Protein AF-A0A4Y7U321-F1 (afdb_monomer)

Foldseek 3Di:
DDDQDKDWDQDPVNPDIDIDSDDPPDDDDDDDDDDADQADFAQWKWKAFPPPRPDIDIDGRDGNVVPLVPQRIWMWHQDPVRDTHTQDHRSDGDD

Structure (mmCIF, N/CA/C/O backbone):
data_AF-A0A4Y7U321-F1
#
_entry.id   AF-A0A4Y7U321-F1
#
loop_
_atom_site.group_PDB
_atom_site.id
_atom_site.type_symbol
_atom_site.label_atom_id
_atom_site.label_alt_id
_atom_site.label_comp_id
_atom_site.label_asym_id
_atom_site.label_entity_id
_atom_site.label_seq_id
_atom_site.pdbx_PDB_ins_code
_atom_site.Cartn_x
_atom_site.Cartn_y
_atom_site.Cartn_z
_atom_site.occupancy
_atom_site.B_iso_or_equiv
_atom_site.auth_seq_id
_atom_site.auth_comp_id
_atom_site.auth_asym_id
_atom_site.auth_atom_id
_atom_site.pdbx_PDB_model_num
ATOM 1 N N . CYS A 1 1 ? -26.771 -23.318 20.536 1.00 44.06 1 CYS A N 1
ATOM 2 C CA . CYS A 1 1 ? -25.915 -22.245 21.077 1.00 44.06 1 CYS A CA 1
ATOM 3 C C . CYS A 1 1 ? -25.783 -21.185 19.994 1.00 44.06 1 CYS A C 1
ATOM 5 O O . CYS A 1 1 ? -25.060 -21.420 19.037 1.00 44.06 1 CYS A O 1
ATOM 7 N N . TYR A 1 2 ? -26.568 -20.109 20.058 1.00 50.47 2 TYR A N 1
ATOM 8 C CA . TYR A 1 2 ? -26.430 -18.992 19.120 1.00 50.47 2 TYR A CA 1
ATOM 9 C C . TYR A 1 2 ? -25.281 -18.118 19.623 1.00 50.47 2 TYR A C 1
ATOM 11 O O . TYR A 1 2 ? -25.325 -17.669 20.765 1.00 50.47 2 TYR A O 1
ATOM 19 N N . GLY A 1 3 ? -24.228 -17.953 18.822 1.00 58.31 3 GLY A N 1
ATOM 20 C CA . GLY A 1 3 ? -23.155 -17.015 19.144 1.00 58.31 3 GLY A CA 1
ATOM 21 C C . GLY A 1 3 ? -23.717 -15.598 19.215 1.00 58.31 3 GLY A C 1
ATOM 22 O O . GLY A 1 3 ? -24.509 -15.205 18.358 1.00 58.31 3 GLY A O 1
ATOM 23 N N . HIS A 1 4 ? -23.343 -14.849 20.249 1.00 69.75 4 HIS A N 1
ATOM 24 C CA . HIS A 1 4 ? -23.550 -13.407 20.274 1.00 69.75 4 HIS A CA 1
ATOM 25 C C . HIS A 1 4 ? -22.553 -12.801 19.283 1.00 69.75 4 HIS A C 1
ATOM 27 O O . HIS A 1 4 ? -21.348 -12.954 19.465 1.00 69.75 4 HIS A O 1
ATOM 33 N N . TYR A 1 5 ? -23.049 -12.190 18.210 1.00 75.12 5 TYR A N 1
ATOM 34 C CA . TYR A 1 5 ? -22.224 -11.475 17.240 1.00 75.12 5 TYR A CA 1
ATOM 35 C C . TYR A 1 5 ? -22.488 -9.983 17.391 1.00 75.12 5 TYR A C 1
ATOM 37 O O . TYR A 1 5 ? -23.647 -9.568 17.374 1.00 75.12 5 TYR A O 1
ATOM 45 N N . SER A 1 6 ? -21.421 -9.203 17.486 1.00 83.00 6 SER A N 1
ATOM 46 C CA . SER A 1 6 ? -21.469 -7.745 17.415 1.00 83.00 6 SER A CA 1
ATOM 47 C C . SER A 1 6 ? -21.342 -7.323 15.950 1.00 83.00 6 SER A C 1
ATOM 49 O O . SER A 1 6 ? -20.588 -7.937 15.189 1.00 83.00 6 SER A O 1
ATOM 51 N N . LYS A 1 7 ? -22.097 -6.308 15.525 1.00 84.88 7 LYS A N 1
ATOM 52 C CA . LYS A 1 7 ? -22.067 -5.804 14.145 1.00 84.88 7 LYS A CA 1
ATOM 53 C C . LYS A 1 7 ? -21.761 -4.319 14.115 1.00 84.88 7 LYS A C 1
ATOM 55 O O . LYS A 1 7 ? -22.277 -3.553 14.928 1.00 84.88 7 LYS A O 1
ATOM 60 N N . ILE A 1 8 ? -20.970 -3.936 13.122 1.00 83.69 8 ILE A N 1
ATOM 61 C CA . ILE A 1 8 ? -20.635 -2.554 12.805 1.00 83.69 8 ILE A CA 1
ATOM 62 C C . ILE A 1 8 ? -20.940 -2.314 11.332 1.00 83.69 8 ILE A C 1
ATOM 64 O O . ILE A 1 8 ? -20.601 -3.140 10.485 1.00 83.69 8 ILE A O 1
ATOM 68 N N . TYR A 1 9 ? -21.566 -1.179 11.040 1.00 86.06 9 TYR A N 1
ATOM 69 C CA . TYR A 1 9 ? -21.828 -0.713 9.687 1.00 86.06 9 TYR A CA 1
ATOM 70 C C . TYR A 1 9 ? -21.264 0.694 9.525 1.00 86.06 9 TYR A C 1
ATOM 72 O O . TYR A 1 9 ? -21.583 1.594 10.306 1.00 86.06 9 TYR A O 1
ATOM 80 N N . PHE A 1 10 ? -20.453 0.882 8.489 1.00 85.31 10 PHE A N 1
ATOM 81 C CA . PHE A 1 10 ? -20.040 2.204 8.037 1.00 85.31 10 PHE A CA 1
ATOM 82 C C . PHE A 1 10 ? -21.108 2.751 7.101 1.00 85.31 10 PHE A C 1
ATOM 84 O O . PHE A 1 10 ? -21.581 2.042 6.209 1.00 85.31 10 PHE A O 1
ATOM 91 N N . SER A 1 11 ? -21.512 3.999 7.317 1.00 88.12 11 SER A N 1
ATOM 92 C CA . SER A 1 11 ? -22.416 4.650 6.380 1.00 88.12 11 SER A CA 1
ATOM 93 C C . SER A 1 11 ? -21.682 4.943 5.072 1.00 88.12 11 SER A C 1
ATOM 95 O O . SER A 1 11 ? -20.596 5.519 5.086 1.00 88.12 11 SER A O 1
ATOM 97 N N . ASN A 1 12 ? -22.288 4.592 3.936 1.00 85.12 12 ASN A N 1
ATOM 98 C CA . ASN A 1 12 ? -21.709 4.859 2.613 1.00 85.12 12 ASN A CA 1
ATOM 99 C C . ASN A 1 12 ? -21.541 6.358 2.311 1.00 85.12 12 ASN A C 1
ATOM 101 O O . ASN A 1 12 ? -20.802 6.713 1.401 1.00 85.12 12 ASN A O 1
ATOM 105 N N . ASP A 1 13 ? -2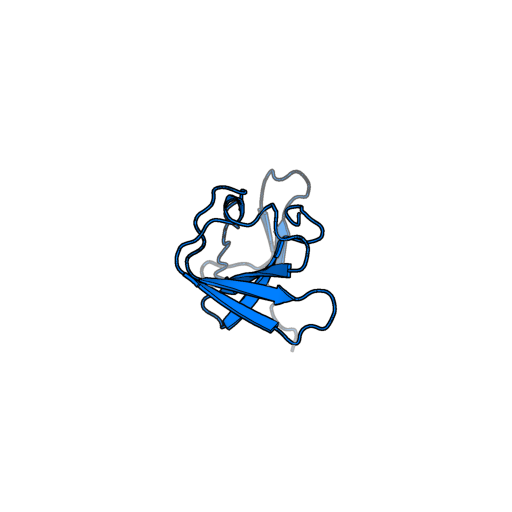2.237 7.232 3.038 1.00 88.62 13 ASP A N 1
ATOM 106 C CA . ASP A 1 13 ? -22.107 8.688 2.922 1.00 88.62 13 ASP A CA 1
ATOM 107 C C . ASP A 1 13 ? -21.021 9.281 3.841 1.00 88.62 13 ASP A C 1
ATOM 109 O O . ASP A 1 13 ? -20.849 10.499 3.878 1.00 88.62 13 ASP A O 1
ATOM 113 N N . GLY A 1 14 ? -20.307 8.438 4.598 1.00 75.69 14 GLY A N 1
ATOM 114 C CA . GLY A 1 14 ? -19.244 8.848 5.515 1.00 75.69 14 GLY A CA 1
ATOM 115 C C . GLY A 1 14 ? -19.725 9.585 6.770 1.00 75.69 14 GLY A C 1
ATOM 116 O O . GLY A 1 14 ? -18.895 10.055 7.543 1.00 75.69 14 GLY A O 1
ATOM 117 N N . GLN A 1 15 ? -21.037 9.696 7.013 1.00 80.12 15 GLN A N 1
ATOM 118 C CA . GLN A 1 15 ? -21.571 10.507 8.117 1.00 80.12 15 GLN A CA 1
ATOM 119 C C . GLN A 1 15 ? -21.601 9.793 9.473 1.00 80.12 15 GLN A C 1
ATOM 121 O O . GLN A 1 15 ? -21.980 10.400 10.476 1.00 80.12 15 GLN A O 1
ATOM 126 N N . GLY A 1 16 ? -21.195 8.524 9.546 1.00 78.44 16 GLY A N 1
ATOM 127 C CA . GLY A 1 16 ? -21.068 7.862 10.837 1.00 78.44 16 GLY A CA 1
ATOM 128 C C . GLY A 1 16 ? -20.985 6.344 10.810 1.00 78.44 16 GLY A C 1
ATOM 129 O O 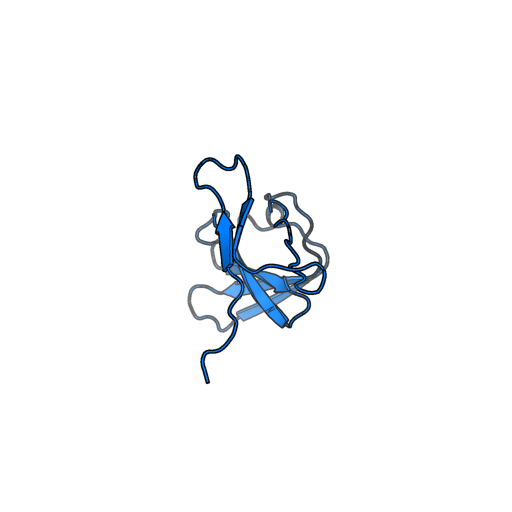. GLY A 1 16 ? -20.808 5.700 9.774 1.00 78.44 16 GLY A O 1
ATOM 130 N N . LEU A 1 17 ? -21.120 5.801 12.018 1.00 84.88 17 LEU A N 1
ATOM 131 C CA . LEU A 1 17 ? -20.969 4.399 12.374 1.00 84.88 17 LEU A CA 1
ATOM 132 C C . LEU A 1 17 ? -22.253 3.926 13.065 1.00 84.88 17 LEU A C 1
ATOM 134 O O . LEU A 1 17 ? -22.695 4.543 14.035 1.00 84.88 17 LEU A O 1
ATOM 138 N N . TYR A 1 18 ? -22.829 2.821 12.598 1.00 84.62 18 TYR A N 1
ATOM 139 C CA . TYR A 1 18 ? -23.961 2.163 13.250 1.00 84.62 18 TYR A CA 1
ATOM 140 C C . TYR A 1 18 ? -23.502 0.869 13.908 1.00 84.62 18 TYR A C 1
ATOM 142 O O . TYR A 1 18 ? -22.787 0.075 13.295 1.00 84.62 18 TYR A O 1
ATOM 150 N N . THR A 1 19 ? -23.945 0.634 15.141 1.00 85.56 19 THR A N 1
ATOM 151 C CA . THR A 1 19 ? -23.583 -0.556 15.912 1.00 85.56 19 THR A CA 1
ATOM 152 C C . THR A 1 19 ? -24.822 -1.317 16.374 1.00 85.56 19 THR A C 1
ATOM 154 O O . THR A 1 19 ? -25.849 -0.724 16.701 1.00 85.56 19 THR A O 1
ATOM 157 N N . ASP A 1 20 ? -24.728 -2.646 16.387 1.00 85.38 20 ASP A N 1
ATOM 158 C CA . ASP A 1 20 ? -25.743 -3.545 16.946 1.00 85.38 20 ASP A CA 1
ATOM 159 C C . ASP A 1 20 ? -25.048 -4.613 17.797 1.00 85.38 20 ASP A C 1
ATOM 161 O O . ASP A 1 20 ? -24.116 -5.278 17.337 1.00 85.38 20 ASP A O 1
ATOM 165 N N . GLY A 1 21 ? -25.462 -4.739 19.058 1.00 83.69 21 GLY A N 1
ATOM 166 C CA . GLY A 1 21 ? -24.871 -5.682 20.012 1.00 83.69 21 GLY A CA 1
ATOM 167 C C . GLY A 1 21 ? -23.437 -5.367 20.464 1.00 83.69 21 GLY A C 1
ATOM 168 O O . GLY A 1 21 ? -22.812 -6.235 21.059 1.00 83.69 21 GLY A O 1
ATOM 169 N N . VAL A 1 22 ? -22.921 -4.161 20.201 1.00 84.00 22 VAL A N 1
ATOM 170 C CA . VAL A 1 22 ? -21.580 -3.714 20.626 1.00 84.00 22 VAL A CA 1
ATOM 171 C C . VAL A 1 22 ? -21.634 -3.165 22.055 1.00 84.00 22 VAL A C 1
ATOM 173 O O . VAL A 1 22 ? -22.516 -2.375 22.396 1.00 84.00 22 VAL A O 1
ATOM 176 N N . THR A 1 23 ? -20.677 -3.565 22.884 1.00 82.81 23 THR A N 1
ATOM 177 C CA . THR A 1 23 ? -20.488 -3.107 24.266 1.00 82.81 23 THR A CA 1
ATOM 178 C C . THR A 1 23 ? -19.156 -2.375 24.429 1.00 82.81 23 THR A C 1
ATOM 180 O O . THR A 1 23 ? -18.325 -2.359 23.528 1.00 82.81 23 THR A O 1
ATOM 183 N N . ASP A 1 24 ? -18.913 -1.805 25.608 1.00 78.62 24 ASP A N 1
ATOM 184 C CA . ASP A 1 24 ? -17.630 -1.195 25.986 1.00 78.62 24 ASP A CA 1
ATOM 185 C C . ASP A 1 24 ? -16.450 -2.186 26.013 1.00 78.62 24 ASP A C 1
ATOM 187 O O . ASP A 1 24 ? -15.292 -1.774 26.061 1.00 78.62 24 ASP A O 1
ATOM 191 N N . LYS A 1 25 ? -16.736 -3.493 25.967 1.00 83.81 25 LYS A N 1
ATOM 192 C CA . LYS A 1 25 ? -15.737 -4.565 25.874 1.00 83.81 25 LYS A CA 1
ATOM 193 C C . LYS A 1 25 ? -15.353 -4.921 24.439 1.00 83.81 25 LYS A C 1
ATOM 195 O O . LYS A 1 25 ? -14.361 -5.620 24.249 1.00 83.81 25 LYS A O 1
ATOM 200 N N . ASP A 1 26 ? -16.124 -4.479 23.451 1.00 83.00 26 ASP A N 1
ATOM 201 C CA . ASP A 1 26 ? -15.857 -4.728 22.038 1.00 83.00 26 ASP A CA 1
ATOM 202 C C . ASP A 1 26 ? -14.997 -3.582 21.482 1.00 83.00 26 ASP A C 1
ATOM 204 O O . ASP A 1 26 ? -15.478 -2.468 21.276 1.00 83.00 26 ASP A O 1
ATOM 208 N N . THR A 1 27 ? -13.705 -3.833 21.256 1.00 82.12 27 THR A N 1
ATOM 209 C CA . THR A 1 27 ? -12.761 -2.819 20.761 1.00 82.12 27 THR A CA 1
ATOM 210 C C . THR A 1 27 ? -12.479 -2.989 19.275 1.00 82.12 27 THR A C 1
ATOM 212 O O . THR A 1 27 ? -12.199 -4.099 18.823 1.00 82.12 27 THR A O 1
ATOM 215 N N . PHE A 1 28 ? -12.460 -1.878 18.542 1.00 79.12 28 PHE A N 1
ATOM 216 C CA . PHE A 1 28 ? -12.069 -1.825 17.136 1.00 79.12 28 PHE A CA 1
ATOM 217 C C . PHE A 1 28 ? -11.024 -0.731 16.961 1.00 79.12 28 PHE A C 1
ATOM 219 O O . PHE A 1 28 ? -11.212 0.388 17.440 1.00 79.12 28 PHE A O 1
ATOM 226 N N . THR A 1 29 ? -9.942 -1.059 16.270 1.00 81.75 29 THR A N 1
ATOM 227 C CA . THR A 1 29 ? -8.919 -0.093 15.880 1.00 81.75 29 THR A CA 1
ATOM 228 C C . THR A 1 29 ? -9.157 0.257 14.424 1.00 81.75 29 THR A C 1
ATOM 230 O O . THR A 1 29 ? -9.237 -0.631 13.578 1.00 81.75 29 THR A O 1
ATOM 233 N N . VAL A 1 30 ? -9.310 1.547 14.149 1.00 78.31 30 VAL A N 1
ATOM 234 C CA . VAL A 1 30 ? -9.294 2.070 12.787 1.00 78.31 30 VAL A CA 1
ATOM 235 C C . VAL A 1 30 ? -7.930 2.702 12.591 1.00 78.31 30 VAL A C 1
ATOM 237 O O . VAL A 1 30 ? -7.552 3.598 13.346 1.00 78.31 30 VAL A O 1
ATOM 240 N N . GLU A 1 31 ? -7.202 2.216 11.598 1.00 77.69 31 GLU A N 1
ATOM 241 C CA . GLU A 1 31 ? -5.964 2.826 11.140 1.00 77.69 31 GLU A CA 1
ATOM 242 C C . GLU A 1 31 ? -6.298 3.660 9.906 1.00 77.69 31 GLU A C 1
ATOM 244 O O . GLU A 1 31 ? -7.030 3.216 9.020 1.00 77.69 31 GLU A O 1
ATOM 249 N N . LEU A 1 32 ? -5.840 4.909 9.897 1.00 75.00 32 LEU A N 1
ATOM 250 C CA . LEU A 1 32 ? -5.910 5.740 8.705 1.00 75.00 32 LEU A 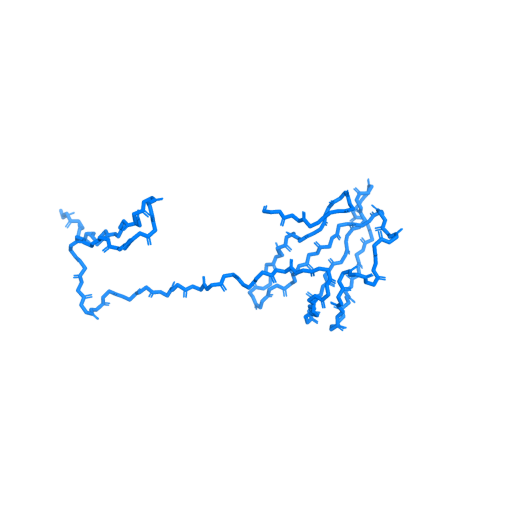CA 1
ATOM 251 C C . LEU A 1 32 ? -4.716 5.356 7.835 1.00 75.00 32 LEU A C 1
ATOM 253 O O . LEU A 1 32 ? -3.579 5.486 8.286 1.00 75.00 32 LEU A O 1
ATOM 257 N N . GLU A 1 33 ? -4.966 4.904 6.611 1.00 73.19 33 GLU A N 1
ATOM 258 C CA . GLU A 1 33 ? -3.897 4.796 5.623 1.00 73.19 33 GLU A CA 1
ATOM 259 C C . GLU A 1 33 ? -3.402 6.215 5.311 1.00 73.19 33 GLU A C 1
ATOM 261 O O . GLU A 1 33 ? -4.167 7.072 4.864 1.00 73.19 33 GLU A O 1
ATOM 266 N N . GLU A 1 34 ? -2.136 6.498 5.628 1.00 79.19 34 GLU A N 1
ATOM 267 C CA . GLU A 1 34 ? -1.505 7.747 5.212 1.00 79.19 34 GLU A CA 1
ATOM 268 C C . GLU A 1 34 ? -1.403 7.762 3.684 1.00 79.19 34 GLU A C 1
ATOM 270 O O . GLU A 1 34 ? -0.922 6.807 3.073 1.00 79.19 34 GLU A O 1
ATOM 275 N N . GLU A 1 35 ? -1.845 8.856 3.062 1.00 86.62 35 GLU A N 1
ATOM 276 C CA . GLU A 1 35 ? -1.727 9.031 1.618 1.00 86.62 35 GLU A CA 1
ATOM 277 C C . GLU A 1 35 ? -0.244 9.017 1.208 1.00 86.62 35 GLU A C 1
ATOM 279 O O . GLU A 1 35 ? 0.563 9.847 1.644 1.00 86.62 35 GLU A O 1
ATOM 284 N N . ILE A 1 36 ? 0.128 8.060 0.355 1.00 90.31 36 ILE A N 1
ATOM 285 C CA . ILE A 1 36 ? 1.477 7.965 -0.199 1.00 90.31 36 ILE A CA 1
ATOM 286 C C . ILE A 1 36 ? 1.530 8.789 -1.479 1.00 90.31 36 ILE A C 1
ATOM 288 O O . ILE A 1 36 ? 0.863 8.490 -2.464 1.00 90.31 36 ILE A O 1
ATOM 292 N N . THR A 1 37 ? 2.378 9.811 -1.465 1.00 93.50 37 THR A N 1
ATOM 293 C CA . THR A 1 37 ? 2.699 10.645 -2.623 1.00 93.50 37 THR A CA 1
ATOM 294 C C . THR A 1 37 ? 4.085 10.291 -3.155 1.00 93.50 37 THR A C 1
ATOM 296 O O . THR A 1 37 ? 4.848 9.559 -2.518 1.00 93.50 37 THR A O 1
ATOM 299 N N . GLU A 1 38 ? 4.460 10.855 -4.302 1.00 93.94 38 GLU A N 1
ATOM 300 C CA . GLU A 1 38 ? 5.800 10.664 -4.866 1.00 93.94 38 GLU A CA 1
ATOM 301 C C . GLU A 1 38 ? 6.925 11.120 -3.921 1.00 93.94 38 GLU A C 1
ATOM 303 O O . GLU A 1 38 ? 8.004 10.521 -3.901 1.00 93.94 38 GLU A O 1
ATOM 308 N N . ASP A 1 39 ? 6.656 12.131 -3.094 1.00 95.50 39 ASP A N 1
ATOM 309 C CA . ASP A 1 39 ? 7.612 12.726 -2.160 1.00 95.50 39 ASP A CA 1
ATOM 310 C C . ASP A 1 39 ? 7.607 12.070 -0.771 1.00 95.50 39 ASP A C 1
ATOM 312 O O . ASP A 1 39 ? 8.512 12.320 0.032 1.00 95.50 39 ASP A O 1
ATOM 316 N N . THR A 1 40 ? 6.633 11.200 -0.481 1.00 94.94 40 THR A N 1
ATOM 317 C CA . THR A 1 40 ? 6.544 10.503 0.807 1.00 94.94 40 THR A CA 1
ATOM 318 C C . THR A 1 40 ? 7.790 9.638 1.018 1.00 94.94 40 THR A C 1
ATOM 320 O O . THR A 1 40 ? 8.120 8.772 0.206 1.00 94.94 40 THR A O 1
ATOM 323 N N . VAL A 1 41 ? 8.512 9.868 2.120 1.00 96.25 41 VAL A N 1
ATOM 324 C CA . VAL A 1 41 ? 9.705 9.086 2.474 1.00 96.25 41 VAL A CA 1
ATOM 325 C C . VAL A 1 41 ? 9.278 7.771 3.111 1.00 96.25 41 VAL A C 1
ATOM 327 O O . VAL A 1 41 ? 8.769 7.749 4.227 1.00 96.25 41 VAL A O 1
ATOM 330 N N . ILE A 1 42 ? 9.554 6.667 2.424 1.00 95.62 42 ILE A N 1
ATOM 331 C CA . ILE A 1 42 ? 9.196 5.323 2.865 1.00 95.62 42 ILE A CA 1
ATOM 332 C C . ILE A 1 42 ? 10.375 4.717 3.638 1.00 95.62 42 ILE A C 1
ATOM 334 O O . ILE A 1 42 ? 11.481 4.617 3.089 1.00 95.62 42 ILE A O 1
ATOM 338 N N . PRO A 1 43 ? 10.175 4.280 4.898 1.00 95.62 43 PRO A N 1
ATOM 339 C CA . PRO A 1 43 ? 11.245 3.712 5.717 1.00 95.62 43 PRO A CA 1
ATOM 340 C C . PRO A 1 43 ? 11.881 2.457 5.114 1.00 95.62 43 PRO A C 1
ATOM 342 O O . PRO A 1 43 ? 13.104 2.329 5.138 1.00 95.62 43 PRO A O 1
ATOM 345 N N . LYS A 1 44 ? 11.064 1.545 4.571 1.00 96.56 44 LYS A N 1
ATOM 346 C CA . LYS A 1 44 ? 11.489 0.289 3.940 1.00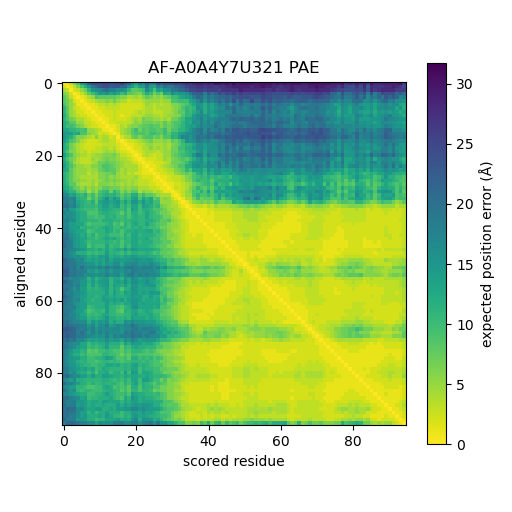 96.56 44 LYS A CA 1
ATOM 347 C C . LYS A 1 44 ? 10.712 0.106 2.635 1.00 96.56 44 LYS A C 1
ATOM 349 O O . LYS A 1 44 ? 9.536 -0.248 2.654 1.00 96.56 44 LYS A O 1
ATOM 354 N N . MET A 1 45 ? 11.364 0.361 1.508 1.00 96.69 45 MET A N 1
ATOM 355 C CA . MET A 1 45 ? 10.771 0.206 0.182 1.00 96.69 45 MET A CA 1
ATOM 356 C C . MET A 1 45 ? 11.436 -0.950 -0.557 1.00 96.69 45 MET A C 1
ATOM 358 O O . MET A 1 45 ? 12.653 -0.962 -0.730 1.00 96.69 45 MET A O 1
ATOM 362 N N . VAL A 1 46 ? 10.641 -1.910 -1.013 1.00 97.19 46 VAL A N 1
ATOM 363 C CA . VAL A 1 46 ? 11.106 -3.044 -1.816 1.00 97.19 46 VAL A CA 1
ATOM 364 C C . VAL A 1 46 ? 10.820 -2.747 -3.278 1.00 97.19 46 VAL A C 1
ATOM 366 O O . VAL A 1 46 ? 9.701 -2.365 -3.614 1.00 97.19 46 VAL A O 1
ATOM 369 N N . CYS A 1 47 ? 11.801 -2.937 -4.158 1.00 95.38 47 CYS A N 1
ATOM 370 C CA . CYS A 1 47 ? 11.574 -2.903 -5.599 1.00 95.38 47 CYS A CA 1
ATOM 371 C C . CYS A 1 47 ? 11.745 -4.299 -6.201 1.00 95.38 47 CYS A C 1
ATOM 373 O O . CYS A 1 47 ? 12.663 -5.028 -5.829 1.00 95.38 47 CYS A O 1
ATOM 375 N N . ILE A 1 48 ? 10.851 -4.679 -7.115 1.00 95.88 48 ILE A N 1
ATOM 376 C CA . ILE A 1 48 ? 10.857 -5.988 -7.782 1.00 95.88 48 ILE A CA 1
ATOM 377 C C . ILE A 1 48 ? 10.787 -5.770 -9.291 1.00 95.88 48 ILE A C 1
ATOM 379 O O . ILE A 1 48 ? 9.880 -5.085 -9.772 1.00 95.88 48 ILE A O 1
ATOM 383 N N . CYS A 1 49 ? 11.718 -6.363 -10.042 1.00 94.44 49 CYS A N 1
ATOM 384 C CA . CYS A 1 49 ? 11.722 -6.268 -11.502 1.00 94.44 49 CYS A CA 1
ATOM 385 C C . CYS A 1 49 ? 10.434 -6.865 -12.089 1.00 94.44 49 CYS A C 1
ATOM 387 O O . CYS A 1 49 ? 10.094 -8.025 -11.846 1.00 94.44 49 CYS A O 1
ATOM 389 N N . ARG A 1 50 ? 9.714 -6.088 -12.902 1.00 90.31 50 ARG A N 1
ATOM 390 C CA . ARG A 1 50 ? 8.420 -6.484 -13.476 1.00 90.31 50 ARG A CA 1
ATOM 391 C C . ARG A 1 50 ? 8.538 -7.616 -14.481 1.00 90.31 50 ARG A C 1
ATOM 393 O O . ARG A 1 50 ? 7.652 -8.462 -14.553 1.00 90.31 50 ARG A O 1
ATOM 400 N N . LYS A 1 51 ? 9.612 -7.619 -15.277 1.00 89.38 51 LYS A N 1
ATOM 401 C CA . LYS A 1 51 ? 9.750 -8.526 -16.426 1.00 89.38 51 LYS A CA 1
ATOM 402 C C . LYS A 1 51 ? 9.878 -9.986 -16.008 1.00 89.38 51 LYS A C 1
ATOM 404 O O . LYS A 1 51 ? 9.335 -10.860 -16.674 1.00 89.38 51 LYS A O 1
ATOM 409 N N . ASN A 1 52 ? 10.632 -10.256 -14.948 1.00 89.81 52 ASN A N 1
ATOM 410 C CA . ASN A 1 52 ? 11.028 -11.616 -14.579 1.00 89.81 52 ASN A CA 1
ATOM 411 C C . ASN A 1 52 ? 11.044 -11.872 -13.064 1.00 89.81 52 ASN A C 1
ATOM 413 O O . ASN A 1 52 ? 11.278 -13.011 -12.672 1.00 89.81 52 ASN A O 1
ATOM 417 N N . GLN A 1 53 ? 10.814 -10.847 -12.232 1.00 88.19 53 GLN A N 1
ATOM 418 C CA . GLN A 1 53 ? 10.787 -10.934 -10.767 1.00 88.19 53 GLN A CA 1
ATOM 419 C C . GLN A 1 53 ? 12.045 -11.564 -10.148 1.00 88.19 53 GLN A C 1
ATOM 421 O O . GLN A 1 53 ? 11.998 -12.086 -9.039 1.00 88.19 53 GLN A O 1
ATOM 426 N N . ASN A 1 54 ? 13.176 -11.540 -10.860 1.00 91.56 54 ASN A N 1
ATOM 427 C CA . ASN A 1 54 ? 14.414 -12.175 -10.404 1.00 91.56 54 ASN A CA 1
ATOM 428 C C . ASN A 1 54 ? 15.374 -11.202 -9.710 1.00 91.56 54 ASN A C 1
ATOM 430 O O . ASN A 1 54 ? 16.359 -11.631 -9.112 1.00 91.56 54 ASN A O 1
ATOM 434 N N . GLU A 1 55 ? 15.087 -9.908 -9.803 1.00 93.75 55 GLU A N 1
ATOM 435 C CA . GLU A 1 55 ? 15.832 -8.846 -9.156 1.00 93.75 55 GLU A CA 1
ATOM 436 C C . GLU A 1 55 ? 14.938 -8.187 -8.113 1.00 93.75 55 GLU A C 1
ATOM 438 O O . GLU A 1 55 ? 13.805 -7.783 -8.396 1.00 93.75 55 GLU A O 1
ATOM 443 N N . THR A 1 56 ? 15.452 -8.119 -6.889 1.00 94.81 56 THR A N 1
ATOM 444 C CA . THR A 1 56 ? 14.788 -7.490 -5.753 1.00 94.81 56 THR A CA 1
ATOM 445 C C . THR A 1 56 ? 15.810 -6.690 -4.969 1.00 94.81 56 THR A C 1
ATOM 447 O O . THR A 1 56 ? 16.853 -7.227 -4.598 1.00 94.81 56 THR A O 1
ATOM 450 N N . ASN A 1 57 ? 15.502 -5.426 -4.692 1.00 94.06 57 ASN A N 1
ATOM 451 C CA . ASN A 1 57 ? 16.329 -4.576 -3.841 1.00 94.06 57 ASN A CA 1
ATOM 452 C C . ASN A 1 57 ? 15.481 -3.952 -2.731 1.00 94.06 57 ASN A C 1
ATOM 454 O O . ASN A 1 57 ? 14.269 -3.787 -2.873 1.00 94.06 57 ASN A O 1
ATOM 458 N N . ILE A 1 58 ? 16.137 -3.596 -1.626 1.00 96.25 58 ILE A N 1
ATOM 459 C CA . ILE A 1 58 ? 15.518 -2.883 -0.507 1.00 96.25 58 ILE A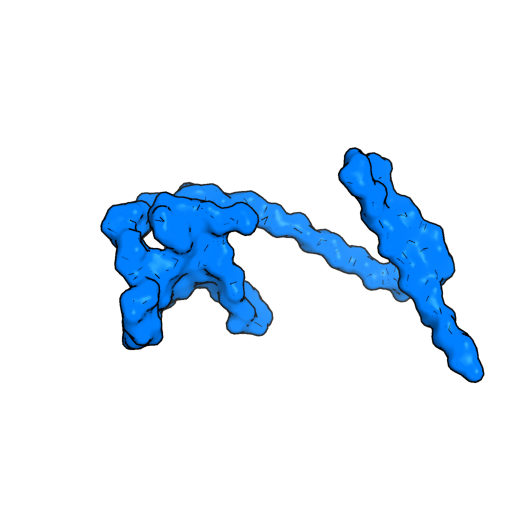 CA 1
ATOM 460 C C . ILE A 1 58 ? 16.190 -1.521 -0.378 1.00 96.25 58 ILE A C 1
ATOM 462 O O . ILE A 1 58 ? 17.412 -1.414 -0.261 1.00 96.25 58 ILE A O 1
ATOM 466 N N . HIS A 1 59 ? 15.375 -0.477 -0.386 1.00 95.94 59 HIS A N 1
ATOM 467 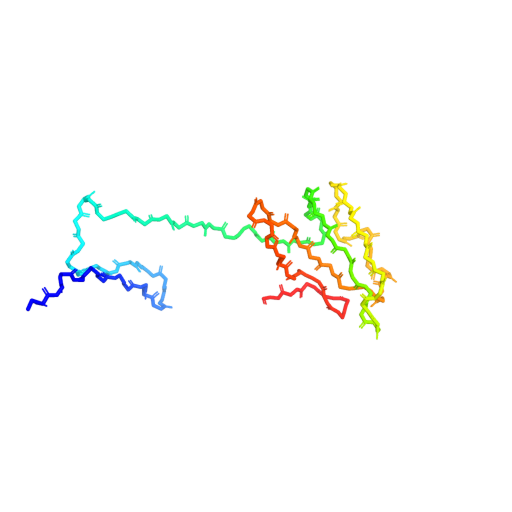C CA . HIS A 1 59 ? 15.772 0.897 -0.159 1.00 95.94 59 HIS A CA 1
ATOM 468 C C . HIS A 1 59 ? 15.259 1.360 1.202 1.00 95.94 59 HIS A C 1
ATOM 470 O O . HIS A 1 59 ? 14.094 1.159 1.539 1.00 95.94 59 HIS A O 1
ATOM 476 N N . TYR A 1 60 ? 16.130 2.011 1.968 1.00 96.62 60 TYR A N 1
ATOM 477 C CA . TYR A 1 60 ? 15.785 2.554 3.277 1.00 96.62 60 TYR A CA 1
ATOM 478 C C . TYR A 1 60 ? 15.649 4.068 3.212 1.00 96.62 60 TYR A C 1
ATOM 480 O O . TYR A 1 60 ? 16.539 4.739 2.680 1.00 96.62 60 TYR A O 1
ATOM 488 N N . SER A 1 61 ? 14.559 4.587 3.776 1.00 96.56 61 SER A N 1
ATOM 489 C CA . SER A 1 61 ? 14.267 6.022 3.878 1.00 96.56 61 SER A CA 1
ATOM 490 C C . SER A 1 61 ? 14.372 6.747 2.533 1.00 96.56 61 SER A C 1
ATOM 492 O O . SER A 1 61 ? 15.131 7.708 2.377 1.00 96.56 61 SER A O 1
ATOM 494 N N . ARG A 1 62 ? 13.629 6.260 1.535 1.00 96.31 62 ARG A N 1
ATOM 495 C CA . ARG A 1 62 ? 13.590 6.832 0.180 1.00 96.31 62 ARG A CA 1
ATOM 496 C C . ARG A 1 62 ? 12.164 7.158 -0.231 1.00 96.31 62 ARG A C 1
ATOM 498 O O . ARG A 1 62 ? 11.242 6.458 0.162 1.00 96.31 62 ARG A O 1
ATOM 505 N N . SER A 1 63 ? 12.015 8.198 -1.042 1.00 95.62 63 SER A N 1
ATOM 506 C CA . SER A 1 63 ? 10.761 8.510 -1.724 1.00 95.62 63 SER A CA 1
ATOM 507 C C . SER A 1 63 ? 10.757 7.913 -3.128 1.00 95.62 63 SER A C 1
ATOM 509 O O . SER A 1 63 ? 11.823 7.696 -3.718 1.00 95.62 63 SER A O 1
ATOM 511 N N . ILE A 1 64 ? 9.573 7.629 -3.670 1.00 94.38 64 ILE A N 1
ATOM 512 C CA . ILE A 1 64 ? 9.458 7.029 -5.002 1.00 94.38 64 ILE A CA 1
ATOM 513 C C . ILE A 1 64 ? 9.768 8.015 -6.130 1.00 94.38 64 ILE A C 1
ATOM 515 O O . ILE A 1 64 ? 10.270 7.605 -7.173 1.00 94.38 64 ILE A O 1
ATOM 519 N N . GLY A 1 65 ? 9.610 9.316 -5.870 1.00 94.12 65 GLY A N 1
ATOM 520 C CA . GLY A 1 65 ? 10.024 10.408 -6.750 1.00 94.12 65 GLY A CA 1
ATOM 521 C C . GLY A 1 65 ? 11.499 10.335 -7.175 1.00 94.12 65 GLY A C 1
ATOM 522 O O . GLY A 1 65 ? 11.886 10.867 -8.209 1.00 94.12 65 GLY A O 1
ATOM 523 N N . GLN A 1 66 ? 12.340 9.617 -6.421 1.00 93.69 66 GLN A N 1
ATOM 524 C CA . GLN A 1 66 ? 13.750 9.378 -6.763 1.00 93.69 66 GLN A CA 1
ATOM 525 C C . GLN A 1 66 ? 13.948 8.297 -7.842 1.00 93.69 66 GLN A C 1
ATOM 527 O O . GLN A 1 66 ? 15.072 8.104 -8.304 1.00 93.69 66 GLN A O 1
ATOM 532 N N . PHE A 1 67 ? 12.889 7.581 -8.226 1.00 91.12 67 PHE A N 1
ATOM 533 C CA . PHE A 1 67 ? 12.936 6.421 -9.117 1.00 91.12 67 PHE A CA 1
ATOM 534 C C . PHE A 1 67 ? 11.918 6.484 -10.265 1.00 91.12 67 PHE A C 1
ATOM 536 O O . PHE A 1 67 ? 11.657 5.462 -10.896 1.00 91.12 67 PHE A O 1
ATOM 543 N N . LEU A 1 68 ? 11.355 7.661 -10.553 1.00 86.88 68 LEU A N 1
ATOM 544 C CA . LEU A 1 68 ? 10.316 7.834 -11.578 1.00 86.88 68 LEU A CA 1
ATOM 545 C C . LEU A 1 68 ? 10.756 7.352 -12.969 1.00 86.88 68 LEU A C 1
ATOM 547 O O . LEU A 1 68 ? 9.950 6.789 -13.702 1.00 86.88 68 LEU A O 1
ATOM 551 N N . ASP A 1 69 ? 12.045 7.491 -13.292 1.00 84.88 69 ASP A N 1
ATOM 552 C CA . ASP A 1 69 ? 12.619 7.059 -14.573 1.00 84.88 69 ASP A CA 1
ATOM 553 C C . ASP A 1 69 ? 12.835 5.534 -14.670 1.00 84.88 69 ASP A C 1
ATOM 555 O O . ASP A 1 69 ? 13.242 5.021 -15.714 1.00 84.88 69 ASP A O 1
ATOM 559 N N . ASN A 1 70 ? 12.606 4.786 -13.585 1.00 84.81 70 ASN A N 1
ATOM 560 C CA . ASN A 1 70 ? 12.869 3.354 -13.523 1.00 84.81 70 ASN A CA 1
ATOM 561 C C . ASN A 1 70 ? 11.586 2.529 -13.708 1.00 84.81 70 ASN A C 1
ATOM 563 O O . ASN A 1 70 ? 11.029 1.943 -12.776 1.00 84.81 70 ASN A O 1
ATOM 567 N N . GLU A 1 71 ? 11.121 2.468 -14.954 1.00 84.25 71 GLU A N 1
ATOM 568 C CA . GLU A 1 71 ? 9.880 1.779 -15.327 1.00 84.25 71 GLU A CA 1
ATOM 569 C C . GLU A 1 71 ? 9.952 0.247 -15.212 1.00 84.25 71 GLU A C 1
ATOM 571 O O . GLU A 1 71 ? 8.915 -0.419 -15.216 1.00 84.25 71 GLU A O 1
ATOM 576 N N . ASP A 1 72 ? 11.149 -0.328 -15.084 1.00 91.31 72 ASP A N 1
ATOM 577 C CA . ASP A 1 72 ? 11.348 -1.777 -15.040 1.00 91.31 72 ASP A CA 1
ATOM 578 C C . ASP A 1 72 ? 10.929 -2.407 -13.696 1.00 91.31 72 ASP A C 1
ATOM 580 O O . ASP A 1 72 ? 10.813 -3.633 -13.615 1.00 91.31 72 ASP A O 1
ATOM 584 N N . PHE A 1 73 ? 10.656 -1.609 -12.654 1.00 93.81 73 PHE A N 1
ATOM 585 C CA . PHE A 1 73 ? 10.378 -2.099 -11.299 1.00 93.81 73 PHE A CA 1
ATOM 586 C C . PHE A 1 73 ? 8.986 -1.721 -10.781 1.00 93.81 73 PHE A C 1
ATOM 588 O O . PHE A 1 73 ? 8.462 -0.633 -11.017 1.00 93.81 73 PHE A O 1
ATOM 595 N N . ASN A 1 74 ? 8.377 -2.638 -10.032 1.00 95.31 74 ASN A N 1
ATOM 596 C CA . ASN A 1 74 ? 7.301 -2.323 -9.092 1.00 95.31 74 ASN A CA 1
ATOM 597 C C . ASN A 1 74 ? 7.910 -1.932 -7.751 1.00 95.31 74 ASN A C 1
ATOM 599 O O . ASN A 1 74 ? 8.920 -2.520 -7.362 1.00 95.31 74 ASN A O 1
ATOM 603 N N . TYR A 1 75 ? 7.260 -1.025 -7.030 1.00 96.19 75 TYR A N 1
ATOM 604 C CA . TYR A 1 75 ? 7.686 -0.622 -5.692 1.00 96.19 75 TYR A CA 1
ATOM 605 C C . TYR A 1 75 ? 6.609 -0.932 -4.663 1.00 96.19 75 TYR A C 1
ATOM 607 O O . TYR A 1 75 ? 5.414 -0.758 -4.915 1.00 96.19 75 TYR A O 1
ATOM 615 N N . TYR A 1 76 ? 7.063 -1.394 -3.506 1.00 96.12 76 TYR A N 1
ATOM 616 C CA . TYR A 1 76 ? 6.235 -1.853 -2.406 1.00 96.12 76 TYR A CA 1
ATOM 617 C C . TYR A 1 76 ? 6.718 -1.238 -1.097 1.00 96.12 76 TYR A C 1
ATOM 619 O O . TYR A 1 76 ? 7.925 -1.095 -0.890 1.00 96.12 76 TYR A O 1
ATOM 627 N N . VAL A 1 77 ? 5.791 -0.946 -0.191 1.00 95.88 77 VAL A N 1
ATOM 628 C CA . VAL A 1 77 ? 6.108 -0.733 1.225 1.00 95.88 77 VAL A CA 1
ATOM 629 C C . VAL A 1 77 ? 6.267 -2.101 1.878 1.00 95.88 77 VAL A C 1
ATOM 631 O O . VAL A 1 77 ? 5.415 -2.969 1.694 1.00 95.88 77 VAL A O 1
ATOM 634 N N . LEU A 1 78 ? 7.362 -2.297 2.616 1.00 96.44 78 LEU A N 1
ATOM 635 C CA . LEU A 1 78 ? 7.504 -3.424 3.536 1.00 96.44 78 LEU A CA 1
ATOM 636 C C . LEU A 1 78 ? 6.967 -3.007 4.901 1.00 96.44 78 LEU A C 1
ATOM 638 O O . LEU A 1 78 ? 7.608 -2.224 5.609 1.00 96.44 78 LEU A O 1
ATOM 642 N N . ASN A 1 79 ? 5.793 -3.534 5.228 1.00 93.94 79 ASN A N 1
ATOM 643 C CA . ASN A 1 79 ? 5.090 -3.273 6.474 1.00 93.94 79 ASN A CA 1
ATOM 644 C C . ASN A 1 79 ? 5.808 -3.953 7.652 1.00 93.94 79 ASN A C 1
ATOM 646 O O . ASN A 1 79 ? 6.657 -4.831 7.473 1.00 93.94 79 A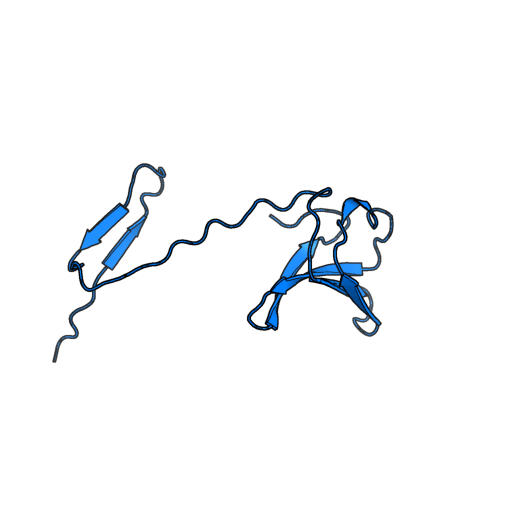SN A O 1
ATOM 650 N N . ASP A 1 80 ? 5.479 -3.547 8.877 1.00 91.75 80 ASP A N 1
ATOM 651 C CA . ASP A 1 80 ? 6.111 -4.100 10.082 1.00 91.75 80 ASP A CA 1
ATOM 652 C C . ASP A 1 80 ? 5.652 -5.529 10.423 1.00 91.75 80 ASP A C 1
ATOM 654 O O . ASP A 1 80 ? 6.299 -6.201 11.223 1.00 91.75 80 ASP A O 1
ATOM 658 N N . ASP A 1 81 ? 4.580 -6.012 9.793 1.00 94.31 81 ASP A N 1
ATOM 659 C CA . ASP A 1 81 ? 4.105 -7.399 9.859 1.00 94.31 81 ASP A CA 1
ATOM 660 C C . ASP A 1 81 ? 4.682 -8.292 8.740 1.00 94.31 81 ASP A C 1
ATOM 662 O O . ASP A 1 81 ? 4.165 -9.377 8.471 1.00 94.31 81 ASP A O 1
ATOM 666 N N . ASP A 1 82 ? 5.747 -7.822 8.082 1.00 93.19 82 ASP A N 1
ATOM 667 C CA . ASP A 1 82 ? 6.435 -8.454 6.952 1.00 93.19 82 ASP A CA 1
ATOM 668 C C . ASP A 1 82 ? 5.579 -8.616 5.677 1.00 93.19 82 ASP A C 1
ATOM 670 O O . ASP A 1 82 ? 5.997 -9.278 4.720 1.00 93.19 82 ASP A O 1
ATOM 674 N N . THR A 1 83 ? 4.401 -7.987 5.610 1.00 95.50 83 THR A N 1
ATOM 675 C CA . THR A 1 83 ? 3.606 -7.926 4.377 1.00 95.50 83 THR A CA 1
ATOM 676 C C . THR A 1 83 ? 4.110 -6.839 3.423 1.00 95.50 83 THR A C 1
ATOM 678 O O . THR A 1 83 ? 4.832 -5.913 3.802 1.00 95.50 83 THR A O 1
ATOM 681 N N . LEU A 1 84 ? 3.746 -6.968 2.142 1.00 95.44 84 LEU A N 1
ATOM 682 C CA . LE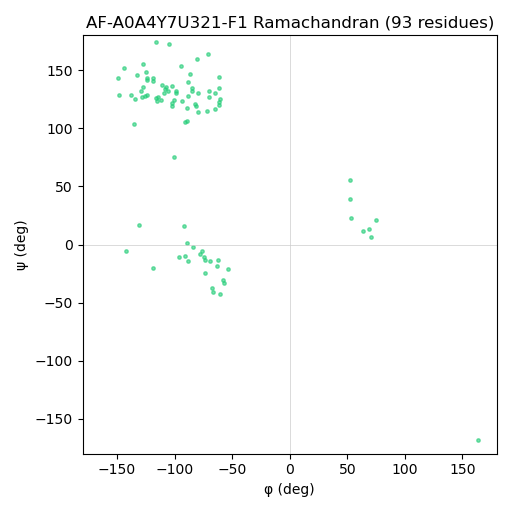U A 1 84 ? 4.097 -6.013 1.092 1.00 95.44 84 LEU A CA 1
ATOM 683 C C . LEU A 1 84 ? 2.843 -5.335 0.543 1.00 95.44 84 LEU A C 1
ATOM 685 O O . LEU A 1 84 ? 1.973 -6.010 -0.012 1.00 95.44 84 LEU A O 1
ATOM 689 N N . THR A 1 85 ? 2.807 -4.006 0.595 1.00 94.94 85 THR A N 1
ATOM 690 C CA . THR A 1 85 ? 1.768 -3.192 -0.054 1.00 94.94 85 THR A CA 1
ATOM 691 C C . THR A 1 85 ? 2.330 -2.603 -1.340 1.00 94.94 85 THR A C 1
ATOM 693 O O . THR A 1 85 ? 3.323 -1.880 -1.305 1.00 94.94 85 THR A O 1
ATOM 696 N N . LEU A 1 86 ? 1.734 -2.923 -2.492 1.00 95.25 86 LEU A N 1
ATOM 697 C CA . LEU A 1 86 ? 2.131 -2.330 -3.772 1.00 95.25 86 LEU A CA 1
ATOM 698 C C . LEU A 1 86 ? 1.715 -0.862 -3.803 1.00 95.25 86 LEU A C 1
ATOM 700 O O . LEU A 1 86 ? 0.538 -0.570 -3.647 1.00 95.25 86 LEU A O 1
ATOM 704 N N . ILE A 1 87 ? 2.662 0.022 -4.100 1.00 94.50 87 ILE A N 1
ATOM 705 C CA . ILE A 1 87 ? 2.406 1.467 -4.146 1.00 94.50 87 ILE A CA 1
ATOM 706 C C . ILE A 1 87 ? 2.664 2.083 -5.514 1.00 94.50 87 ILE A C 1
ATOM 708 O O . ILE A 1 87 ? 2.152 3.157 -5.794 1.00 94.50 87 ILE A O 1
ATOM 712 N N . TRP A 1 88 ? 3.441 1.427 -6.382 1.00 94.69 88 TRP A N 1
ATOM 713 C CA . TRP A 1 88 ? 3.755 1.974 -7.699 1.00 94.69 88 TRP A CA 1
ATOM 714 C C . TRP A 1 88 ? 3.935 0.898 -8.750 1.00 94.69 88 TRP A C 1
ATOM 716 O O . TRP A 1 88 ? 4.720 -0.047 -8.591 1.00 94.69 88 TRP A O 1
ATOM 726 N N . ARG A 1 89 ? 3.222 1.087 -9.855 1.00 91.75 89 ARG A N 1
ATOM 727 C CA . ARG A 1 89 ? 3.199 0.205 -11.016 1.00 91.75 89 ARG A CA 1
ATOM 728 C C . ARG A 1 89 ? 2.957 1.046 -12.266 1.00 91.75 89 ARG A C 1
ATOM 730 O O . ARG A 1 89 ? 2.210 2.011 -12.245 1.00 91.75 89 ARG A O 1
ATOM 737 N N . ASP A 1 90 ? 3.595 0.666 -13.364 1.00 88.62 90 ASP A N 1
ATOM 738 C CA . ASP A 1 90 ? 3.433 1.274 -14.691 1.00 88.62 90 ASP A CA 1
ATOM 739 C C . ASP A 1 90 ? 3.601 2.798 -14.707 1.00 88.62 90 ASP A C 1
ATOM 741 O O . ASP A 1 90 ? 2.904 3.512 -15.423 1.00 88.62 90 ASP A O 1
ATOM 745 N N . GLY A 1 91 ? 4.569 3.275 -13.912 1.00 86.88 91 GLY A N 1
ATOM 746 C CA . GLY A 1 91 ? 4.938 4.688 -13.846 1.00 86.88 91 GLY A CA 1
ATOM 747 C C . GLY A 1 91 ? 3.930 5.543 -13.081 1.00 86.88 91 GLY A C 1
ATOM 748 O O . GLY A 1 91 ? 3.857 6.742 -13.334 1.00 86.88 91 GLY A O 1
ATOM 749 N N . LYS A 1 92 ? 3.110 4.935 -12.212 1.00 90.31 92 LYS A N 1
ATOM 750 C CA . LYS A 1 92 ? 2.054 5.620 -11.460 1.00 90.31 92 LYS A CA 1
ATOM 751 C C . LYS A 1 92 ? 1.895 5.050 -10.054 1.00 90.31 92 LYS A C 1
ATOM 753 O O . LYS A 1 92 ? 2.134 3.856 -9.841 1.00 90.31 92 LYS A O 1
ATOM 758 N N . LEU A 1 93 ? 1.430 5.897 -9.133 1.00 91.75 93 LEU A N 1
ATOM 759 C CA . LEU A 1 93 ? 0.917 5.464 -7.833 1.00 91.75 93 LEU A CA 1
ATOM 760 C C . LEU A 1 93 ? -0.298 4.550 -8.031 1.00 91.75 93 LEU A C 1
ATOM 762 O O . LEU A 1 93 ? -1.082 4.731 -8.966 1.00 91.75 93 LEU A O 1
ATOM 766 N N . VAL A 1 94 ? -0.415 3.548 -7.16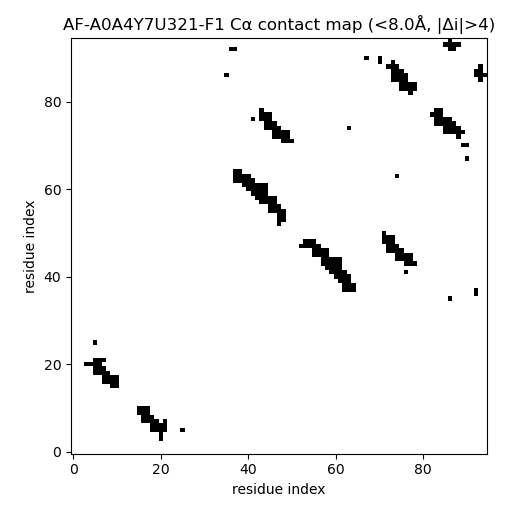8 1.00 90.69 94 VAL A N 1
ATOM 767 C CA . VAL A 1 94 ? -1.585 2.669 -7.103 1.00 90.69 94 VAL A CA 1
ATOM 768 C C . VAL A 1 94 ? -2.609 3.303 -6.161 1.00 90.69 94 VAL A C 1
ATOM 770 O O . VAL A 1 94 ? -2.243 3.674 -5.049 1.00 90.69 94 VAL A O 1
ATOM 773 N N . GLU A 1 95 ? -3.850 3.445 -6.635 1.00 75.38 95 GLU A N 1
ATOM 774 C CA . GLU A 1 95 ? -5.025 3.850 -5.840 1.00 75.38 95 GLU A CA 1
ATOM 775 C C . GLU A 1 95 ? -5.653 2.666 -5.095 1.00 75.38 95 GLU A C 1
ATOM 777 O O . GLU A 1 95 ? -5.624 1.533 -5.643 1.00 75.38 95 GLU A O 1
#

Secondary structure (DSSP, 8-state):
------EEEE-TTSS-EEEES--TT---PPPPPPPP-TT--EEEEEEEETTTS--EEEEEEE-GGGGTT-TTEEEEEE-TTS-EEEEEETTEE--

Organism: NCBI:txid2133765

Radius of gyration: 19.27 Å; Cα contacts (8 Å, |Δi|>4): 136; chains: 1; bounding box: 43×35×42 Å

pLDDT: mean 87.84, std 9.5, range [44.06, 97.19]

Mean predicted aligned error: 8.72 Å

Nearest PDB structures (foldseek):
  5z1v-assembly2_B  TM=4.021E-01  e=1.748E+00  Pyricularia oryzae

Solvent-accessible surface area (backbone atoms only — not comparable to full-atom values): 6123 Å² total; per-residue (Å²): 136,83,80,90,68,63,45,78,43,75,43,94,83,72,83,49,77,49,74,43,79,67,52,98,85,64,83,82,88,83,80,80,83,75,86,80,52,51,78,45,67,33,67,41,31,37,35,36,32,67,90,74,62,81,49,72,51,77,42,68,65,43,34,56,60,82,46,65,89,51,67,60,41,32,35,23,42,54,46,97,85,76,46,75,48,76,43,31,51,91,77,38,75,59,133

Sequence (95 aa):
CYGHYSKIYFSNDGQGLYTDGVTDKDTFTVELEEEITEDTVIPKMVCICRKNQNETNIHYSRSIGQFLDNEDFNYYVLNDDDTLTLIWRDGKLVE